Protein AF-A0AAD2AJT6-F1 (afdb_monomer)

pLDDT: mean 89.07, std 6.82, range [57.5, 95.81]

Foldseek 3Di:
DVQLVVCVVVVDQSLVVLVVVLVVCVVV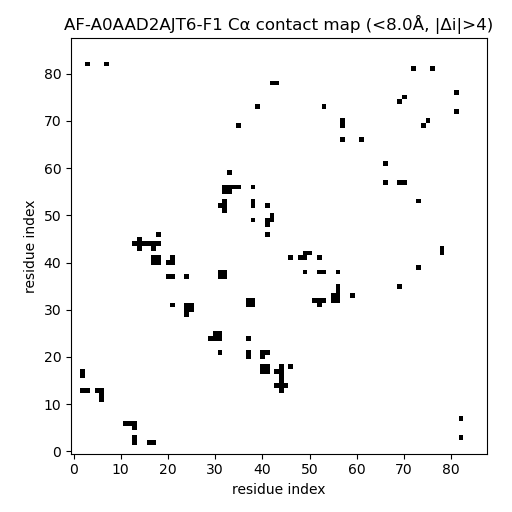VDDLLCDLSSLVSCLSNVPPCSVVSLVSNQPDDDPPVVNVVSCVDRVPDDNVVNSVVVPD

Organism: NCBI:txid105219

Nearest PDB structures (foldseek):
  7tja-assembly1_B  TM=3.650E-01  e=6.535E+00  Proteomonas sulcata

Solvent-accessible surface area (backbone atoms only — not comparable to full-atom values): 4963 Å² total; per-residue (Å²): 108,71,44,62,54,51,19,68,74,68,73,44,89,43,31,68,53,22,46,48,52,35,53,55,44,44,74,70,75,44,67,48,37,79,36,71,71,35,25,49,23,24,53,60,29,67,42,91,58,20,66,58,27,42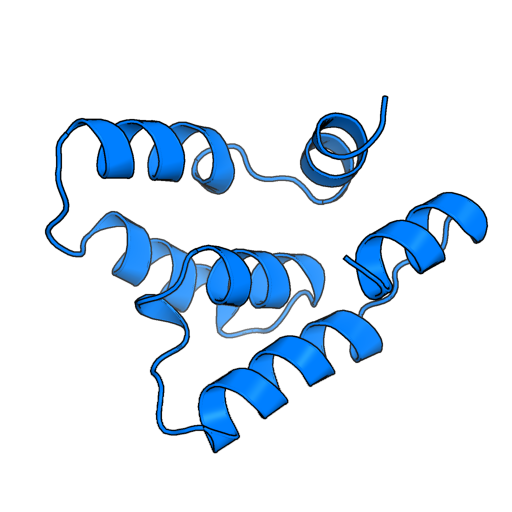,52,48,39,69,71,48,91,69,55,72,69,56,46,51,51,49,45,69,58,59,74,76,59,41,69,68,64,53,56,47,70,78,58,120

Radius of gyration: 12.7 Å; Cα contacts (8 Å, |Δi|>4): 74; chains: 1; bounding box: 33×20×32 Å

Secondary structure (DSSP, 8-state):
-HHHHHHHHHTS--HHHHHHHHHHHHHTT--GGG-HHHHHHHHHHT-TTHHHHHHHHHHS---HHHHHHHHHHHTT--HHHHHHHH--

Structure (mmCIF, N/CA/C/O backbone):
data_AF-A0AAD2AJT6-F1
#
_entry.id   AF-A0AAD2AJT6-F1
#
loop_
_atom_sit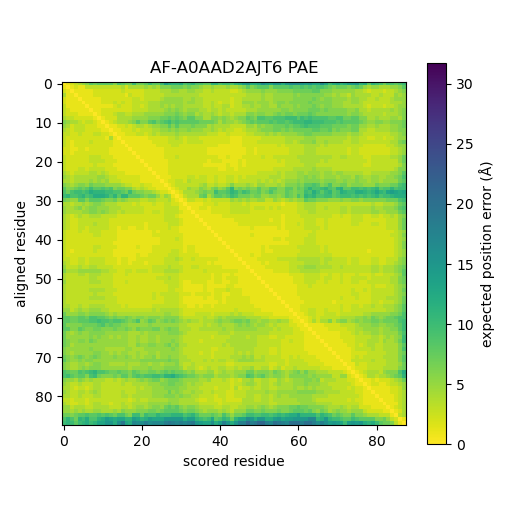e.group_PDB
_atom_site.id
_atom_site.type_symbol
_atom_site.label_atom_id
_atom_site.label_alt_id
_atom_site.label_comp_id
_atom_site.label_asym_id
_atom_site.label_entity_id
_atom_site.label_seq_id
_atom_site.pdbx_PDB_ins_code
_atom_site.Cartn_x
_atom_site.Cartn_y
_atom_site.Cartn_z
_atom_site.occupancy
_atom_site.B_iso_or_equiv
_atom_site.auth_seq_id
_atom_site.auth_comp_id
_atom_site.auth_asym_id
_atom_site.auth_atom_id
_atom_site.pdbx_PDB_model_num
ATOM 1 N N . MET A 1 1 ? -3.862 -9.729 3.100 1.00 72.94 1 MET A N 1
ATOM 2 C CA . MET A 1 1 ? -5.308 -10.061 3.147 1.00 72.94 1 MET A CA 1
ATOM 3 C C . MET A 1 1 ? -5.936 -10.003 4.539 1.00 72.94 1 MET A C 1
ATOM 5 O O . MET A 1 1 ? -7.033 -9.479 4.634 1.00 72.94 1 MET A O 1
ATOM 9 N N . ARG A 1 2 ? -5.291 -10.483 5.618 1.00 85.38 2 ARG A N 1
ATOM 10 C CA . ARG A 1 2 ? -5.905 -10.516 6.967 1.00 85.38 2 ARG A CA 1
ATOM 11 C C . ARG A 1 2 ? -6.467 -9.166 7.450 1.00 85.38 2 ARG A C 1
ATOM 13 O O . ARG A 1 2 ? -7.570 -9.144 7.977 1.00 85.38 2 ARG A O 1
ATOM 20 N N . CYS A 1 3 ? -5.747 -8.065 7.227 1.00 90.25 3 CYS A N 1
ATOM 21 C CA . CYS A 1 3 ? -6.212 -6.721 7.593 1.00 90.25 3 CYS A CA 1
ATOM 22 C C . CYS A 1 3 ? -7.482 -6.317 6.832 1.00 90.25 3 CYS A C 1
ATOM 24 O O . CYS A 1 3 ? -8.456 -5.921 7.455 1.00 90.25 3 CYS A O 1
ATOM 26 N N . MET A 1 4 ? -7.500 -6.519 5.510 1.00 88.56 4 MET A N 1
ATOM 27 C CA . MET A 1 4 ? -8.654 -6.218 4.649 1.00 88.56 4 MET A CA 1
ATOM 28 C C . MET A 1 4 ? -9.886 -7.045 5.017 1.00 88.56 4 MET A C 1
ATOM 30 O O . MET A 1 4 ? -10.985 -6.512 5.094 1.00 88.56 4 MET A O 1
ATOM 34 N N . LEU A 1 5 ? -9.702 -8.337 5.305 1.00 87.12 5 LEU A N 1
ATOM 35 C CA . LEU A 1 5 ? -10.784 -9.209 5.769 1.00 87.12 5 LEU A CA 1
ATOM 36 C C . LEU A 1 5 ? -11.347 -8.745 7.118 1.00 87.12 5 LEU A C 1
ATOM 38 O O . LEU A 1 5 ? -12.558 -8.626 7.269 1.00 87.12 5 LEU A O 1
ATOM 42 N N . SER A 1 6 ? -10.469 -8.454 8.083 1.00 87.81 6 SER A N 1
ATOM 43 C CA . SER A 1 6 ? -10.864 -7.946 9.404 1.00 87.81 6 SER A CA 1
ATOM 44 C C . SER A 1 6 ? -11.637 -6.634 9.288 1.00 87.81 6 SER A C 1
ATOM 46 O O . SER A 1 6 ? -12.666 -6.440 9.931 1.00 87.81 6 SER A O 1
ATOM 48 N N . GLU A 1 7 ? -11.173 -5.746 8.415 1.00 90.25 7 GLU A N 1
ATOM 49 C CA . GLU A 1 7 ? -11.810 -4.468 8.151 1.00 90.25 7 GLU A CA 1
ATOM 50 C C . GLU A 1 7 ? -13.192 -4.610 7.522 1.00 90.25 7 GLU A C 1
ATOM 52 O O . GLU A 1 7 ? -14.127 -3.963 7.975 1.00 90.25 7 GLU A O 1
ATOM 57 N N . ARG A 1 8 ? -13.349 -5.492 6.531 1.00 84.81 8 ARG A N 1
ATOM 58 C CA . ARG A 1 8 ? -14.651 -5.747 5.901 1.00 84.81 8 ARG A CA 1
ATOM 59 C C . ARG A 1 8 ? -15.665 -6.319 6.888 1.00 84.81 8 ARG A C 1
ATOM 61 O O . ARG A 1 8 ? -16.821 -5.922 6.857 1.00 84.81 8 ARG A O 1
ATOM 68 N N . VAL A 1 9 ? -15.237 -7.221 7.772 1.00 85.75 9 VAL A N 1
ATOM 69 C CA . VAL A 1 9 ? -16.127 -7.843 8.768 1.00 85.75 9 VAL A CA 1
ATOM 70 C C . VAL A 1 9 ? -16.503 -6.867 9.883 1.00 85.75 9 VAL A C 1
ATOM 72 O O . VAL A 1 9 ? -17.658 -6.819 10.292 1.00 85.75 9 VAL A O 1
ATOM 75 N N . SER A 1 10 ? -15.538 -6.098 10.390 1.00 86.12 10 SER A N 1
ATOM 76 C CA . SER A 1 10 ? -15.771 -5.148 11.488 1.00 86.12 10 SER A CA 1
ATOM 77 C C . SER A 1 10 ? -16.358 -3.813 11.028 1.00 86.12 10 SER A C 1
ATOM 79 O O . SER A 1 10 ? -16.871 -3.060 11.853 1.00 86.12 10 SER A O 1
ATOM 81 N N . ASN A 1 11 ? -16.256 -3.511 9.732 1.00 83.38 11 ASN A N 1
ATOM 82 C CA . ASN A 1 11 ? -16.516 -2.204 9.136 1.00 83.38 11 ASN A CA 1
ATOM 83 C C . ASN A 1 11 ? -15.743 -1.060 9.829 1.00 83.38 11 ASN A C 1
ATOM 85 O O . ASN A 1 11 ? -16.218 0.073 9.907 1.00 83.38 11 ASN A O 1
ATOM 89 N N . GLN A 1 12 ? -14.561 -1.369 10.377 1.00 87.56 12 GLN A N 1
ATOM 90 C CA . GLN A 1 12 ? -13.685 -0.419 11.062 1.00 87.56 12 GLN A CA 1
ATOM 91 C C . GLN A 1 12 ? -12.279 -0.421 10.447 1.00 87.56 12 GLN A C 1
ATOM 93 O O . GLN A 1 12 ? -11.705 -1.503 10.264 1.00 87.56 12 GLN A O 1
ATOM 98 N N . PRO A 1 13 ? -11.681 0.764 10.203 1.00 90.19 13 PRO A N 1
ATOM 99 C CA . PRO A 1 13 ? -10.321 0.879 9.691 1.00 90.19 13 PRO A CA 1
ATOM 100 C C . PRO A 1 13 ? -9.294 0.100 10.515 1.00 90.19 13 PRO A C 1
ATOM 102 O O . PRO A 1 13 ? -9.106 0.349 11.702 1.00 90.19 13 PRO A O 1
ATOM 105 N N . GLN A 1 14 ? -8.565 -0.814 9.872 1.00 93.19 14 GLN A N 1
ATOM 106 C CA . GLN A 1 14 ? -7.540 -1.642 10.524 1.00 93.19 14 GLN A CA 1
ATOM 107 C C . GLN A 1 14 ? -6.136 -1.026 10.386 1.00 93.19 14 GLN A C 1
ATOM 109 O O . GLN A 1 14 ? -5.197 -1.714 9.984 1.00 93.19 14 GLN A O 1
ATOM 114 N N . LEU A 1 15 ? -5.994 0.276 10.667 1.00 94.50 15 LEU A N 1
ATOM 115 C CA . LEU A 1 15 ? -4.780 1.070 10.389 1.00 94.50 15 LEU A CA 1
ATOM 116 C C . LEU A 1 15 ? -3.496 0.400 10.903 1.00 94.50 15 LEU A C 1
ATOM 118 O O . LEU A 1 15 ? -2.571 0.153 10.128 1.00 94.50 15 LEU A O 1
ATOM 122 N N . ASP A 1 16 ? -3.484 -0.005 12.175 1.00 95.25 16 ASP A N 1
ATOM 123 C CA . ASP A 1 16 ? -2.329 -0.660 12.802 1.00 95.25 16 ASP A CA 1
ATOM 124 C C . ASP A 1 16 ? -1.965 -1.992 12.143 1.00 95.25 16 ASP A C 1
ATOM 126 O O . ASP A 1 16 ? -0.788 -2.351 12.043 1.00 95.25 16 ASP A O 1
ATOM 130 N N . CYS A 1 17 ? -2.966 -2.736 11.663 1.00 95.06 17 CYS A N 1
ATOM 131 C CA . CYS A 1 17 ? -2.735 -3.992 10.962 1.00 95.06 17 CYS A CA 1
ATOM 132 C C . CYS A 1 17 ? -1.957 -3.746 9.664 1.00 95.06 17 CYS A C 1
ATOM 134 O O . CYS A 1 17 ? -0.978 -4.446 9.400 1.00 95.06 17 CYS A O 1
ATOM 136 N N . TYR A 1 18 ? -2.337 -2.734 8.880 1.00 95.25 18 TYR A N 1
ATOM 137 C CA . TYR A 1 18 ? -1.617 -2.388 7.654 1.00 95.25 18 TYR A CA 1
ATOM 138 C C . TYR A 1 18 ? -0.229 -1.808 7.940 1.00 95.25 18 TYR A C 1
ATOM 140 O O . TYR A 1 18 ? 0.738 -2.210 7.295 1.00 95.25 18 TYR A O 1
ATOM 148 N N . ALA A 1 19 ? -0.089 -0.961 8.965 1.00 95.81 19 ALA A N 1
ATOM 149 C CA . ALA A 1 19 ? 1.212 -0.437 9.382 1.00 95.81 19 ALA A CA 1
ATOM 150 C C . ALA A 1 19 ? 2.166 -1.565 9.821 1.00 95.81 19 ALA A C 1
ATOM 152 O O . ALA A 1 19 ? 3.374 -1.506 9.596 1.00 95.81 19 ALA A O 1
ATOM 153 N N . ASN A 1 20 ? 1.637 -2.632 10.428 1.00 95.00 20 ASN A N 1
ATOM 154 C CA . ASN A 1 20 ? 2.414 -3.830 10.749 1.00 95.00 20 ASN A CA 1
ATOM 155 C C . ASN A 1 20 ? 2.880 -4.590 9.502 1.00 95.00 20 ASN A C 1
ATOM 157 O O . ASN A 1 20 ? 3.990 -5.119 9.512 1.00 95.00 20 ASN A O 1
ATOM 161 N N . VAL A 1 21 ? 2.077 -4.628 8.433 1.00 92.75 21 VAL A N 1
ATOM 162 C CA . VAL A 1 21 ? 2.488 -5.227 7.152 1.00 92.75 21 VAL A CA 1
ATOM 163 C C . VAL A 1 21 ? 3.668 -4.460 6.558 1.00 92.75 21 VAL A C 1
ATOM 165 O O . VAL A 1 21 ? 4.653 -5.091 6.181 1.00 92.75 21 VAL A O 1
ATOM 168 N N . VAL A 1 22 ? 3.609 -3.124 6.544 1.00 94.50 22 VAL A N 1
ATOM 169 C CA . VAL A 1 22 ? 4.712 -2.274 6.060 1.00 94.50 22 VAL A CA 1
ATOM 170 C C . VAL A 1 22 ? 5.981 -2.519 6.878 1.00 94.50 22 VAL A C 1
ATOM 172 O O . VAL A 1 22 ? 7.010 -2.892 6.320 1.00 94.50 22 VAL A O 1
ATOM 175 N N . ARG A 1 23 ? 5.890 -2.452 8.214 1.00 93.81 23 ARG A N 1
ATOM 176 C CA . ARG A 1 23 ? 7.033 -2.710 9.110 1.00 93.81 23 ARG A CA 1
ATOM 177 C C . ARG A 1 23 ? 7.640 -4.100 8.924 1.00 93.81 23 ARG A C 1
ATOM 179 O O . ARG A 1 23 ? 8.854 -4.258 9.008 1.00 93.81 23 ARG A O 1
ATOM 186 N N . ALA A 1 24 ? 6.814 -5.125 8.717 1.00 91.50 24 ALA A N 1
ATOM 187 C CA . ALA A 1 24 ? 7.299 -6.479 8.463 1.00 91.50 24 ALA A CA 1
ATOM 188 C C . ALA A 1 24 ? 8.036 -6.574 7.119 1.00 91.50 24 ALA A C 1
ATOM 190 O O . ALA A 1 24 ? 9.060 -7.250 7.034 1.00 91.50 24 ALA A O 1
ATOM 191 N N . TYR A 1 25 ? 7.542 -5.868 6.100 1.00 89.38 25 TYR A N 1
ATOM 192 C CA . TYR A 1 25 ? 8.163 -5.798 4.781 1.00 89.38 25 TYR A CA 1
ATOM 193 C C . TYR A 1 25 ? 9.546 -5.130 4.843 1.00 89.38 25 TYR A C 1
ATOM 195 O O . TYR A 1 25 ? 10.532 -5.693 4.367 1.00 89.38 25 TYR A O 1
ATOM 203 N N . GLU A 1 26 ? 9.639 -3.984 5.520 1.00 88.31 26 GLU A N 1
ATOM 204 C CA . GLU A 1 26 ? 10.891 -3.236 5.695 1.00 88.31 26 GLU A CA 1
ATOM 205 C C . GLU A 1 26 ? 11.920 -3.989 6.544 1.00 88.31 26 GLU A C 1
ATOM 207 O O . GLU A 1 26 ? 13.104 -4.012 6.210 1.00 88.31 26 GLU A O 1
ATOM 212 N N . LYS A 1 27 ? 11.484 -4.685 7.605 1.00 90.12 27 LYS A N 1
ATOM 213 C CA . LYS A 1 27 ? 12.365 -5.562 8.401 1.00 90.12 27 LYS A CA 1
ATOM 214 C C . LYS A 1 27 ? 12.989 -6.690 7.579 1.00 90.12 27 LYS A C 1
ATOM 216 O O . LYS A 1 27 ? 14.055 -7.175 7.944 1.00 90.12 27 LYS A O 1
ATOM 221 N N . GLY A 1 28 ? 12.351 -7.094 6.481 1.00 85.31 28 GLY A N 1
ATOM 222 C CA . GLY A 1 28 ? 12.906 -8.042 5.515 1.00 85.31 28 GLY A CA 1
ATOM 223 C C . GLY A 1 28 ? 14.004 -7.459 4.616 1.00 85.31 28 GLY A C 1
ATOM 224 O O . GLY A 1 28 ? 14.499 -8.169 3.746 1.00 85.31 28 GLY A O 1
ATOM 225 N N . GLY A 1 29 ? 14.376 -6.184 4.791 1.00 81.50 29 GLY A N 1
ATOM 226 C CA . GLY A 1 29 ? 15.383 -5.487 3.986 1.00 81.50 29 GLY A CA 1
ATOM 227 C C . GLY A 1 29 ? 14.871 -4.986 2.632 1.00 81.50 29 GLY A C 1
ATOM 228 O O . GLY A 1 29 ? 15.660 -4.518 1.812 1.00 81.50 29 GLY A O 1
ATOM 229 N N . ALA A 1 30 ? 13.566 -5.083 2.374 1.00 83.88 30 ALA A N 1
ATOM 230 C CA . ALA A 1 30 ? 12.960 -4.657 1.120 1.00 83.88 30 ALA A CA 1
ATOM 231 C C . ALA A 1 30 ? 12.415 -3.222 1.219 1.00 83.88 30 ALA A C 1
ATOM 233 O O . ALA A 1 30 ? 11.773 -2.861 2.203 1.00 83.88 30 ALA A O 1
ATOM 234 N N . SER A 1 31 ? 12.624 -2.410 0.175 1.00 88.56 31 SER A N 1
ATOM 235 C CA . SER A 1 31 ? 12.030 -1.068 0.100 1.00 88.56 31 SER A CA 1
ATOM 236 C C . SER A 1 31 ? 10.548 -1.159 -0.263 1.00 88.56 31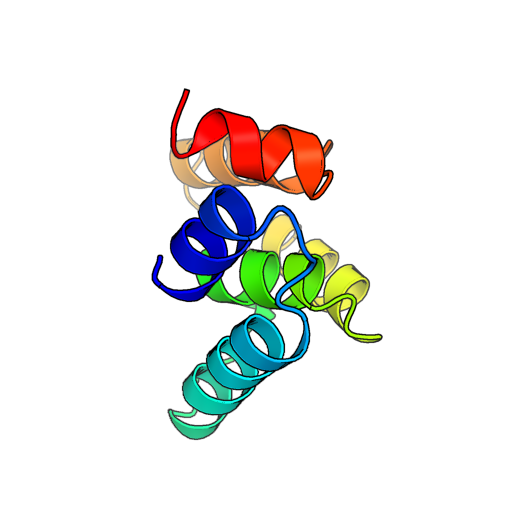 SER A C 1
ATOM 238 O O . SER A 1 31 ? 10.188 -1.799 -1.258 1.00 88.56 31 SER A O 1
ATOM 240 N N . CYS A 1 32 ? 9.693 -0.509 0.531 1.00 91.56 32 CYS A N 1
ATOM 241 C CA . CYS A 1 32 ? 8.244 -0.521 0.337 1.00 91.56 32 CYS A CA 1
ATOM 242 C C . CYS A 1 32 ? 7.844 0.015 -1.046 1.00 91.56 32 CYS A C 1
ATOM 244 O O . CYS A 1 32 ? 7.016 -0.579 -1.732 1.00 91.56 32 CYS A O 1
ATOM 246 N N . GLU A 1 33 ? 8.535 1.055 -1.520 1.00 92.56 33 GLU A N 1
ATOM 247 C CA . GLU A 1 33 ? 8.313 1.708 -2.819 1.00 92.56 33 GLU A CA 1
ATOM 248 C C . GLU A 1 33 ? 8.623 0.829 -4.045 1.00 92.56 33 GLU A C 1
ATOM 250 O O . GLU A 1 33 ? 8.457 1.265 -5.179 1.00 92.56 33 GLU A O 1
ATOM 255 N N . ARG A 1 34 ? 9.086 -0.412 -3.844 1.00 91.06 34 ARG A N 1
ATOM 256 C CA . ARG A 1 34 ? 9.325 -1.401 -4.908 1.00 91.06 34 ARG A CA 1
ATOM 257 C C . ARG A 1 34 ? 8.299 -2.531 -4.923 1.00 91.06 34 ARG A C 1
ATOM 259 O O . ARG A 1 34 ? 8.426 -3.454 -5.724 1.00 91.06 34 ARG A O 1
ATOM 266 N N . ASN A 1 35 ? 7.290 -2.494 -4.053 1.00 92.06 35 ASN A N 1
ATOM 267 C CA . ASN A 1 35 ? 6.284 -3.546 -3.954 1.00 92.06 35 ASN A CA 1
ATOM 268 C C . ASN A 1 35 ? 4.873 -2.969 -3.838 1.00 92.06 35 ASN A C 1
ATOM 270 O O . ASN A 1 35 ? 4.552 -2.300 -2.859 1.00 92.06 35 ASN A O 1
ATOM 274 N N . LEU A 1 36 ? 4.009 -3.317 -4.796 1.00 91.06 36 LEU A N 1
ATOM 275 C CA . LEU A 1 36 ? 2.631 -2.829 -4.852 1.00 91.06 36 LEU A CA 1
ATOM 276 C C . LEU A 1 36 ? 1.852 -3.114 -3.565 1.00 91.06 36 LEU A C 1
ATOM 278 O O . LEU A 1 36 ? 1.142 -2.247 -3.070 1.00 91.06 36 LEU A O 1
ATOM 282 N N . ASN A 1 37 ? 2.012 -4.306 -2.987 1.00 90.19 37 ASN A N 1
ATOM 283 C CA . ASN A 1 37 ? 1.300 -4.685 -1.768 1.00 90.19 37 ASN A CA 1
ATOM 284 C C . ASN A 1 37 ? 1.768 -3.871 -0.561 1.00 90.19 37 ASN A C 1
ATOM 286 O O . ASN A 1 37 ? 0.962 -3.582 0.321 1.00 90.19 37 ASN A O 1
ATOM 290 N N . CYS A 1 38 ? 3.052 -3.504 -0.513 1.00 93.94 38 CYS A N 1
ATOM 291 C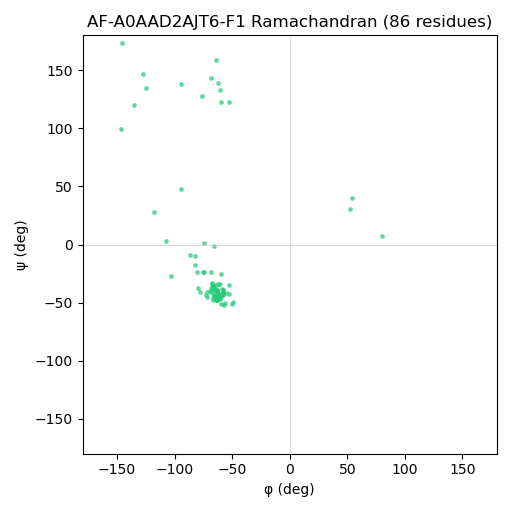 CA . CYS A 1 38 ? 3.564 -2.644 0.546 1.00 93.94 38 CYS A CA 1
ATOM 292 C C . CYS A 1 38 ? 3.060 -1.205 0.382 1.00 93.94 38 CYS A C 1
ATOM 294 O O . CYS A 1 38 ? 2.557 -0.636 1.346 1.00 93.94 38 CYS A O 1
ATOM 296 N N . VAL A 1 39 ? 3.103 -0.656 -0.838 1.00 94.75 39 VAL A N 1
ATOM 297 C CA . VAL A 1 39 ? 2.561 0.679 -1.156 1.00 94.75 39 VAL A CA 1
ATOM 298 C C . VAL A 1 39 ? 1.083 0.768 -0.778 1.00 94.75 39 VAL A C 1
ATOM 300 O O . VAL A 1 39 ? 0.689 1.653 -0.026 1.00 94.75 39 VAL A O 1
ATOM 303 N N . VAL A 1 40 ? 0.281 -0.208 -1.212 1.00 93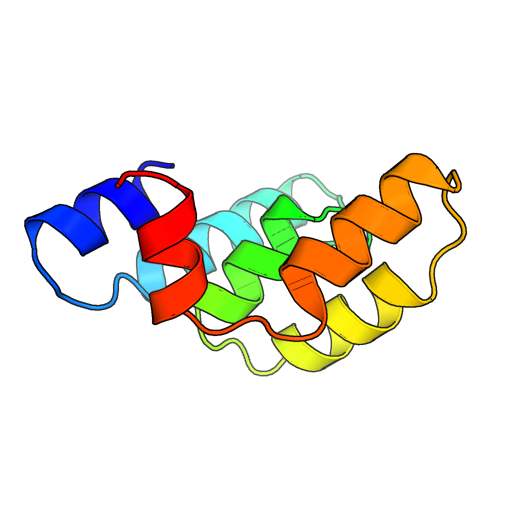.94 40 VAL A N 1
ATOM 304 C CA . VAL A 1 40 ? -1.135 -0.304 -0.843 1.00 93.94 40 VAL A CA 1
ATOM 305 C C . VAL A 1 40 ? -1.303 -0.40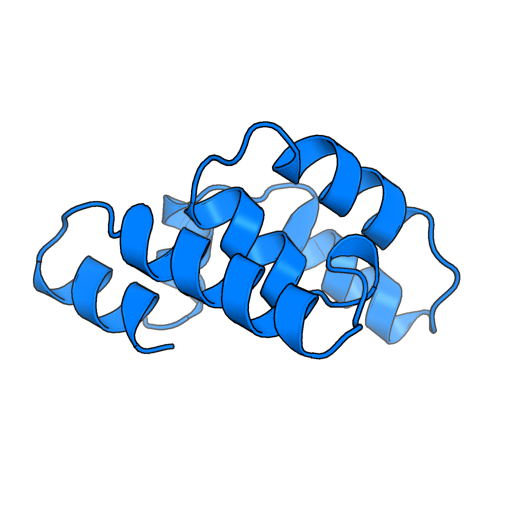9 0.671 1.00 93.94 40 VAL A C 1
ATOM 307 O O . VAL A 1 40 ? -2.185 0.234 1.228 1.00 93.94 40 VAL A O 1
ATOM 310 N N . ALA A 1 41 ? -0.484 -1.202 1.367 1.00 94.38 41 ALA A N 1
ATOM 311 C CA . ALA A 1 41 ? -0.566 -1.290 2.822 1.00 94.38 41 ALA A CA 1
ATOM 312 C C . ALA A 1 41 ? -0.239 0.053 3.496 1.00 94.38 41 ALA A C 1
ATOM 314 O O . ALA A 1 41 ? -0.926 0.423 4.442 1.00 94.38 41 ALA A O 1
ATOM 315 N N . ALA A 1 42 ? 0.742 0.810 3.002 1.00 95.69 42 ALA A N 1
ATOM 316 C CA . ALA A 1 42 ? 1.045 2.146 3.511 1.00 95.69 42 ALA A CA 1
ATOM 317 C C . ALA A 1 42 ? -0.129 3.115 3.294 1.00 95.69 42 ALA A C 1
ATOM 319 O O . ALA A 1 42 ? -0.521 3.821 4.224 1.00 95.69 42 ALA A O 1
ATOM 320 N N . ASP A 1 43 ? -0.749 3.078 2.111 1.00 94.81 43 ASP A N 1
ATOM 321 C CA . ASP A 1 43 ? -1.948 3.857 1.790 1.00 94.81 43 ASP A CA 1
ATOM 322 C C . ASP A 1 43 ? -3.146 3.473 2.683 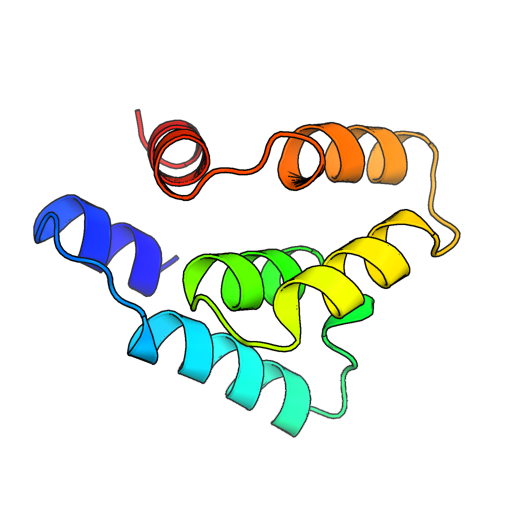1.00 94.81 43 ASP A C 1
ATOM 324 O O . ASP A 1 43 ? -3.824 4.334 3.243 1.00 94.81 43 ASP A O 1
ATOM 328 N N . MET A 1 44 ? -3.375 2.174 2.899 1.00 94.00 44 MET A N 1
ATOM 329 C CA . MET A 1 44 ? -4.409 1.654 3.805 1.00 94.00 44 MET A CA 1
ATOM 330 C C . MET A 1 44 ? -4.115 1.944 5.285 1.00 94.00 44 MET A C 1
ATOM 332 O O . MET A 1 44 ? -5.028 1.954 6.109 1.00 94.00 44 MET A O 1
ATOM 336 N N . ALA A 1 45 ? -2.859 2.162 5.657 1.00 95.62 45 ALA A N 1
ATOM 337 C CA . ALA A 1 45 ? -2.463 2.554 7.006 1.00 95.62 45 ALA A CA 1
ATOM 338 C C . ALA A 1 45 ? -2.518 4.073 7.226 1.00 95.62 45 ALA A C 1
ATOM 340 O O . ALA A 1 45 ? -2.375 4.504 8.367 1.00 95.62 45 ALA A O 1
ATOM 341 N N . LEU A 1 46 ? -2.733 4.866 6.167 1.00 94.44 46 LEU A N 1
ATOM 342 C CA . LEU A 1 46 ? -2.607 6.327 6.188 1.00 94.44 46 LEU A CA 1
ATOM 343 C C . LEU A 1 46 ? -1.234 6.778 6.714 1.00 94.44 46 LEU A C 1
ATOM 345 O O . LEU A 1 46 ? -1.139 7.733 7.486 1.00 94.44 46 LEU A O 1
ATOM 349 N N . LEU A 1 47 ? -0.166 6.070 6.325 1.00 95.25 47 LEU A N 1
ATOM 350 C CA . LEU A 1 47 ? 1.186 6.446 6.738 1.00 95.25 47 LEU A CA 1
ATOM 351 C C . LEU A 1 47 ? 1.604 7.769 6.081 1.00 95.25 47 LEU A C 1
ATOM 353 O O . LEU A 1 47 ? 1.299 7.976 4.902 1.00 95.25 47 LEU A O 1
ATOM 357 N N . PRO A 1 48 ? 2.352 8.634 6.788 1.00 94.88 48 PRO A N 1
ATOM 358 C CA . PRO A 1 48 ? 2.886 9.871 6.217 1.00 94.88 48 PRO A CA 1
ATOM 359 C C . PRO A 1 48 ? 3.682 9.657 4.920 1.00 94.88 48 PRO A C 1
ATOM 361 O O . PRO A 1 48 ? 3.631 10.477 4.006 1.00 94.88 48 PRO A O 1
ATOM 364 N N . GLU A 1 49 ? 4.393 8.536 4.816 1.00 93.56 49 GLU A N 1
ATOM 365 C CA . GLU A 1 49 ? 5.263 8.190 3.693 1.00 93.56 49 GLU A CA 1
ATOM 366 C C . GLU A 1 49 ? 4.509 7.585 2.496 1.00 93.56 49 GLU A C 1
ATOM 368 O O . GLU A 1 49 ? 5.086 7.441 1.416 1.00 93.56 49 GLU A O 1
ATOM 373 N N . ALA A 1 50 ? 3.223 7.244 2.647 1.00 93.50 50 ALA A N 1
ATOM 374 C CA . ALA A 1 50 ? 2.463 6.487 1.650 1.00 93.50 50 ALA A CA 1
ATOM 375 C C . ALA A 1 50 ? 2.432 7.169 0.271 1.00 93.50 50 ALA A C 1
ATOM 377 O O . ALA A 1 50 ? 2.645 6.519 -0.755 1.00 93.50 50 ALA A O 1
ATOM 378 N N . GLN A 1 51 ? 2.258 8.495 0.245 1.00 93.25 51 GLN A N 1
ATOM 379 C CA . GLN A 1 51 ? 2.255 9.267 -0.998 1.00 93.25 51 GLN A CA 1
ATOM 380 C C . GLN A 1 51 ? 3.605 9.191 -1.726 1.00 93.25 51 GLN A C 1
ATOM 382 O O . GLN A 1 51 ? 3.639 9.049 -2.950 1.00 93.25 51 GLN A O 1
ATOM 387 N N . GLU A 1 52 ? 4.713 9.256 -0.987 1.00 94.44 52 GLU A N 1
ATOM 388 C CA . GLU A 1 52 ? 6.055 9.191 -1.567 1.00 94.44 52 GLU A CA 1
ATOM 389 C C . GLU A 1 52 ? 6.375 7.777 -2.064 1.00 94.44 52 GLU A C 1
ATOM 391 O O . GLU A 1 52 ? 6.889 7.622 -3.175 1.00 94.44 52 GLU A O 1
ATOM 396 N N . TYR A 1 53 ? 5.998 6.738 -1.310 1.00 94.75 53 TYR A N 1
ATOM 397 C CA . TYR A 1 53 ? 6.115 5.355 -1.777 1.00 94.75 53 TYR A CA 1
ATOM 398 C C . TYR A 1 53 ? 5.321 5.122 -3.058 1.00 94.75 53 TYR A C 1
ATOM 400 O O . TYR A 1 53 ? 5.836 4.501 -3.987 1.00 94.75 53 TYR A O 1
ATOM 408 N N . ARG A 1 54 ? 4.094 5.649 -3.141 1.00 93.69 54 ARG A N 1
ATOM 409 C CA . ARG A 1 54 ? 3.254 5.537 -4.336 1.00 93.69 54 ARG A CA 1
ATOM 410 C C . ARG A 1 54 ? 3.886 6.232 -5.536 1.00 93.69 54 ARG A C 1
ATOM 412 O O . ARG A 1 54 ? 3.957 5.636 -6.610 1.00 93.69 54 ARG A O 1
ATOM 419 N N . ARG A 1 55 ? 4.364 7.467 -5.358 1.00 93.56 55 ARG A N 1
ATOM 420 C CA . ARG A 1 55 ? 5.028 8.240 -6.415 1.00 93.56 55 ARG A CA 1
ATOM 421 C C . ARG A 1 55 ? 6.232 7.480 -6.969 1.00 93.56 55 ARG A C 1
ATOM 423 O O . ARG A 1 55 ? 6.300 7.232 -8.170 1.00 93.56 55 ARG A O 1
ATOM 430 N N . ARG A 1 56 ? 7.131 7.030 -6.090 1.00 94.31 56 ARG A N 1
ATOM 431 C CA . ARG A 1 56 ? 8.328 6.267 -6.474 1.00 94.31 56 ARG A CA 1
ATOM 432 C C . ARG A 1 56 ? 7.994 4.924 -7.104 1.00 94.31 56 ARG A C 1
ATOM 434 O O . ARG A 1 56 ? 8.635 4.542 -8.080 1.00 94.31 56 ARG A O 1
ATOM 441 N N . TYR A 1 57 ? 6.979 4.230 -6.588 1.00 93.69 57 TYR A N 1
ATOM 442 C CA . TYR A 1 57 ? 6.518 2.988 -7.189 1.00 93.69 57 TYR A CA 1
ATOM 443 C C . TYR A 1 57 ? 6.036 3.233 -8.615 1.00 93.69 57 TYR A C 1
ATOM 445 O O . TYR A 1 57 ? 6.445 2.505 -9.507 1.00 93.69 57 TYR A O 1
ATOM 453 N N . LEU A 1 58 ? 5.230 4.269 -8.868 1.00 92.00 58 LEU A N 1
ATOM 454 C CA . LEU A 1 58 ? 4.736 4.595 -10.210 1.00 92.00 58 LEU A CA 1
ATOM 455 C C . LEU A 1 58 ? 5.850 5.032 -11.174 1.00 92.00 58 LEU A C 1
ATOM 457 O O . LEU A 1 58 ? 5.808 4.632 -12.333 1.00 92.00 58 LEU A O 1
ATOM 461 N N . GLU A 1 59 ? 6.856 5.765 -10.698 1.00 92.31 59 GLU A N 1
ATOM 462 C CA . GLU A 1 59 ? 8.004 6.222 -11.500 1.00 92.31 59 GLU A CA 1
ATOM 463 C C . GLU A 1 59 ? 9.032 5.121 -11.806 1.00 92.31 59 GLU A C 1
ATOM 465 O O . GLU A 1 59 ? 9.783 5.228 -12.777 1.00 92.31 59 GLU A O 1
ATOM 470 N N . ALA A 1 60 ? 9.094 4.061 -10.993 1.00 91.50 60 ALA A N 1
ATOM 471 C CA . ALA A 1 60 ? 10.043 2.974 -11.201 1.00 91.50 60 ALA A CA 1
ATOM 472 C C . ALA A 1 60 ? 9.797 2.257 -12.547 1.00 91.50 60 ALA A C 1
ATOM 474 O O . ALA A 1 60 ? 8.637 1.980 -12.871 1.00 91.50 60 ALA A O 1
ATOM 475 N N . PRO A 1 61 ? 10.853 1.892 -13.306 1.00 91.19 61 PRO A N 1
ATOM 476 C CA . PRO A 1 61 ? 10.715 1.121 -14.541 1.00 91.19 61 PRO A CA 1
ATOM 477 C C . PRO A 1 61 ? 10.061 -0.246 -14.299 1.00 91.19 61 PRO A C 1
ATOM 479 O O . PRO A 1 61 ? 10.472 -0.978 -13.398 1.00 91.19 61 PRO A O 1
ATOM 482 N N . LYS A 1 62 ? 9.072 -0.605 -15.124 1.00 90.31 62 LYS A N 1
ATOM 483 C CA . LYS A 1 62 ? 8.361 -1.899 -15.088 1.00 90.31 62 LYS A CA 1
ATOM 484 C C . LYS A 1 62 ? 7.976 -2.322 -16.503 1.00 90.31 62 LYS A C 1
ATOM 486 O O . LYS A 1 62 ? 8.136 -1.550 -17.449 1.00 90.31 62 LYS A O 1
ATOM 491 N N . SER A 1 63 ? 7.448 -3.536 -16.648 1.00 93.12 63 SER A N 1
ATOM 492 C CA . SER A 1 63 ? 6.794 -3.937 -17.895 1.00 93.12 63 SER A CA 1
ATOM 493 C C . SER A 1 63 ? 5.538 -3.088 -18.151 1.00 93.12 63 SER A C 1
ATOM 495 O O . SER A 1 63 ? 4.970 -2.516 -17.221 1.00 93.12 63 SER A O 1
ATOM 497 N N . ALA A 1 64 ? 5.078 -3.017 -19.403 1.00 90.44 64 ALA A N 1
ATOM 498 C CA . ALA A 1 64 ? 3.848 -2.293 -19.737 1.00 90.44 64 ALA A CA 1
ATOM 499 C C . ALA A 1 64 ? 2.624 -2.841 -18.976 1.00 90.44 64 ALA A C 1
ATOM 501 O O . ALA A 1 64 ? 1.810 -2.063 -18.489 1.00 90.44 64 ALA A O 1
ATOM 502 N N . ALA A 1 65 ? 2.543 -4.166 -18.807 1.00 89.12 65 ALA A N 1
ATOM 503 C CA . ALA A 1 65 ? 1.468 -4.814 -18.059 1.00 89.12 65 ALA A CA 1
ATOM 504 C C . ALA A 1 65 ? 1.504 -4.452 -16.564 1.00 89.12 65 ALA A C 1
ATOM 506 O O . ALA A 1 65 ? 0.476 -4.125 -15.974 1.00 89.12 65 ALA A O 1
ATOM 507 N N . ASP A 1 66 ? 2.694 -4.449 -15.954 1.00 88.38 66 ASP A N 1
ATOM 508 C CA . ASP A 1 66 ? 2.849 -4.054 -14.550 1.00 88.38 66 ASP A CA 1
ATOM 509 C C . ASP A 1 66 ? 2.564 -2.563 -14.345 1.00 88.38 66 ASP A C 1
ATOM 511 O O . ASP A 1 66 ? 2.048 -2.168 -13.300 1.00 88.38 66 ASP A O 1
ATOM 515 N N . GLN A 1 67 ? 2.890 -1.727 -15.335 1.00 90.44 67 GLN A N 1
ATOM 516 C CA . GLN A 1 67 ? 2.592 -0.300 -15.301 1.00 90.44 67 GLN A CA 1
ATOM 517 C C . GLN A 1 67 ? 1.082 -0.042 -15.362 1.00 90.44 67 GLN A C 1
ATOM 519 O O . GLN A 1 67 ? 0.566 0.725 -14.552 1.00 90.44 67 GLN A O 1
ATOM 524 N N . GLU A 1 68 ? 0.362 -0.715 -16.261 1.00 89.06 68 GLU A N 1
ATOM 525 C CA . GLU A 1 68 ? -1.099 -0.611 -16.361 1.00 89.06 68 GLU A CA 1
ATOM 526 C C . GLU A 1 68 ? -1.790 -1.077 -15.071 1.00 89.06 68 GLU A C 1
ATOM 528 O O . GLU A 1 68 ? -2.683 -0.398 -14.553 1.00 89.06 68 GLU A O 1
ATOM 533 N N . LEU A 1 69 ? -1.329 -2.193 -14.495 1.00 87.44 69 LEU A N 1
ATOM 534 C CA . LEU A 1 69 ? -1.820 -2.679 -13.208 1.00 87.44 69 LEU A CA 1
ATOM 535 C C . LEU A 1 69 ? -1.564 -1.657 -12.091 1.00 87.44 69 LEU A C 1
ATOM 537 O O . LEU A 1 69 ? -2.467 -1.350 -11.311 1.00 87.44 69 LEU A O 1
ATOM 541 N N . ALA A 1 70 ? -0.347 -1.114 -12.018 1.00 89.19 70 ALA A N 1
ATOM 542 C CA . ALA A 1 70 ? 0.027 -0.117 -11.022 1.00 89.19 70 ALA A CA 1
ATOM 543 C C . ALA A 1 70 ? -0.845 1.140 -11.122 1.00 89.19 70 ALA A C 1
ATOM 545 O O . ALA A 1 70 ? -1.326 1.634 -10.104 1.00 89.19 70 ALA A O 1
ATOM 546 N N . GLU A 1 71 ? -1.088 1.640 -12.332 1.00 87.75 71 GLU A N 1
ATOM 547 C CA . GLU A 1 71 ? -1.943 2.806 -12.551 1.00 87.75 71 GLU A CA 1
ATOM 548 C C . GLU A 1 71 ? -3.400 2.524 -12.184 1.00 87.75 71 GLU A C 1
ATOM 550 O O . GLU A 1 71 ? -4.011 3.333 -11.484 1.00 87.75 71 GLU A O 1
ATOM 555 N N . THR A 1 72 ? -3.928 1.362 -12.573 1.00 85.81 72 THR A N 1
ATOM 556 C CA . THR A 1 72 ? -5.295 0.936 -12.231 1.00 85.81 72 THR A CA 1
ATOM 557 C C . THR A 1 72 ? -5.503 0.896 -10.719 1.00 85.81 72 THR A C 1
ATOM 559 O O . THR A 1 72 ? -6.519 1.370 -10.214 1.00 85.81 72 THR A O 1
ATOM 562 N N . VAL A 1 73 ? -4.528 0.361 -9.981 1.00 86.94 73 VAL A N 1
ATOM 563 C CA . VAL A 1 73 ? -4.622 0.214 -8.525 1.00 86.94 73 VAL A CA 1
ATOM 564 C C . VAL A 1 73 ? -4.355 1.534 -7.793 1.00 86.94 73 VAL A C 1
ATOM 566 O O . VAL A 1 73 ? -5.045 1.831 -6.821 1.00 86.94 73 VAL A O 1
ATOM 569 N N . LEU A 1 74 ? -3.367 2.330 -8.223 1.00 88.75 74 LEU A N 1
ATOM 570 C CA . LEU A 1 74 ? -2.818 3.433 -7.419 1.00 88.75 74 LEU A CA 1
ATOM 571 C C . LEU A 1 74 ? -3.278 4.838 -7.836 1.00 88.75 74 LEU A C 1
ATOM 573 O O . LEU A 1 74 ? -3.304 5.739 -6.992 1.00 88.75 74 LEU A O 1
ATOM 577 N N . LYS A 1 75 ? -3.632 5.069 -9.109 1.00 80.69 75 LYS A N 1
ATOM 578 C CA . LYS A 1 75 ? -3.920 6.422 -9.631 1.00 80.69 75 LYS A CA 1
ATOM 579 C C . LYS A 1 75 ? -5.194 7.027 -9.043 1.00 80.69 75 LYS A C 1
ATOM 581 O O . LYS A 1 75 ? -5.228 8.216 -8.743 1.00 80.69 75 LYS A O 1
ATOM 586 N N . SER A 1 76 ? -6.212 6.201 -8.830 1.00 81.06 76 SER A N 1
ATOM 587 C CA . SER A 1 76 ? -7.493 6.590 -8.222 1.00 81.06 76 SER A CA 1
ATOM 588 C C . SER A 1 76 ? -7.750 5.839 -6.919 1.00 81.06 76 SER A C 1
ATOM 590 O O . SER A 1 76 ? -8.898 5.604 -6.548 1.00 81.06 76 SER A O 1
ATOM 592 N N . PHE A 1 77 ? -6.676 5.442 -6.231 1.00 86.25 77 PHE A N 1
ATOM 593 C CA . PHE A 1 77 ? -6.786 4.679 -5.000 1.00 86.25 77 PHE A CA 1
ATOM 594 C C . PHE A 1 77 ? -7.578 5.451 -3.944 1.00 86.25 77 PHE A C 1
ATOM 596 O O . PHE A 1 77 ? -7.175 6.534 -3.508 1.00 86.25 77 PHE A O 1
ATOM 603 N N . THR A 1 78 ? -8.653 4.830 -3.475 1.00 87.31 78 THR A N 1
ATOM 604 C CA . THR A 1 78 ? -9.283 5.139 -2.198 1.00 87.31 78 THR A CA 1
ATOM 605 C C . THR A 1 78 ? -9.411 3.842 -1.416 1.00 87.31 78 THR A C 1
ATOM 607 O O . THR A 1 78 ? -9.616 2.773 -1.995 1.00 87.31 78 THR A O 1
ATOM 610 N N . ARG A 1 79 ? -9.300 3.943 -0.090 1.00 87.94 79 ARG A N 1
ATOM 611 C CA . ARG A 1 79 ? -9.478 2.816 0.830 1.00 87.94 79 ARG A CA 1
ATOM 612 C C . ARG A 1 79 ? -10.765 2.047 0.525 1.00 87.94 79 ARG A C 1
ATOM 614 O O . ARG A 1 79 ? -10.734 0.832 0.361 1.00 87.94 79 ARG A O 1
ATOM 621 N N . ASP A 1 80 ? -11.871 2.773 0.388 1.00 86.00 80 ASP A N 1
ATOM 622 C CA . ASP A 1 80 ? -13.190 2.186 0.166 1.00 86.00 80 ASP A CA 1
ATOM 623 C C . ASP A 1 80 ? -13.287 1.496 -1.194 1.00 86.00 80 ASP A C 1
ATOM 625 O O . ASP A 1 80 ? -13.722 0.346 -1.256 1.00 86.00 80 ASP A O 1
ATOM 629 N N . ALA A 1 81 ? -12.849 2.146 -2.278 1.00 85.75 81 ALA A N 1
ATOM 630 C CA . ALA A 1 81 ? -12.891 1.539 -3.609 1.00 85.75 81 ALA A CA 1
ATOM 631 C C . ALA A 1 81 ? -12.007 0.287 -3.679 1.00 85.75 81 ALA A C 1
ATOM 633 O O . ALA A 1 81 ? -12.401 -0.722 -4.263 1.00 85.75 81 ALA A O 1
ATOM 634 N N . TYR A 1 82 ? -10.839 0.326 -3.034 1.00 86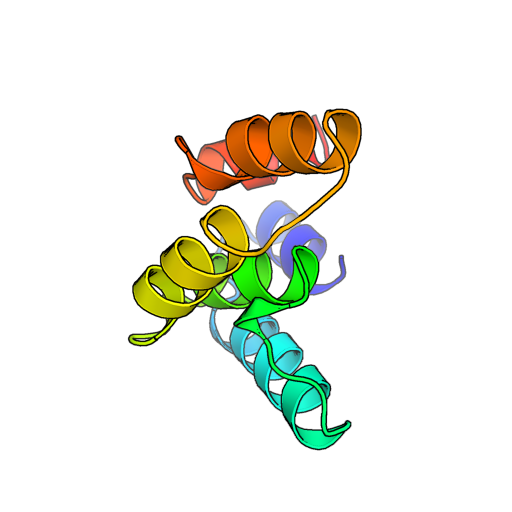.94 82 TYR A N 1
ATOM 635 C CA . TYR A 1 82 ? -9.922 -0.806 -2.989 1.00 86.94 82 TYR A CA 1
ATOM 636 C C . TYR A 1 82 ? -10.471 -1.979 -2.165 1.00 86.94 82 TYR A C 1
ATOM 638 O O . TYR A 1 82 ? -10.374 -3.133 -2.572 1.00 86.94 82 TYR A O 1
ATOM 646 N N . LEU A 1 83 ? -11.111 -1.711 -1.025 1.00 85.81 83 LEU A N 1
ATOM 647 C CA . LEU A 1 83 ? -11.746 -2.759 -0.221 1.00 85.81 83 LEU A CA 1
ATOM 648 C C . LEU A 1 83 ? -12.901 -3.451 -0.959 1.00 85.81 83 LEU A C 1
ATOM 650 O O . LEU A 1 83 ? -13.085 -4.656 -0.788 1.00 85.81 83 LEU A O 1
ATOM 654 N N . HIS A 1 84 ? -13.649 -2.716 -1.787 1.00 83.25 84 HIS A N 1
ATOM 655 C CA . HIS A 1 84 ? -14.731 -3.274 -2.605 1.00 83.25 84 HIS A CA 1
ATOM 656 C C . HIS A 1 84 ? -14.232 -4.084 -3.811 1.00 83.25 84 HIS A C 1
ATOM 658 O O . HIS A 1 84 ? -14.953 -4.958 -4.281 1.00 83.25 84 HIS A O 1
ATOM 664 N N . SER A 1 85 ? -13.012 -3.843 -4.306 1.00 79.62 85 SER A N 1
ATOM 665 C CA . SER A 1 85 ? -12.465 -4.598 -5.444 1.00 79.62 85 SER A CA 1
ATOM 666 C C . SER A 1 85 ? -11.888 -5.966 -5.058 1.00 79.62 85 SER A C 1
ATOM 668 O O . SER A 1 85 ? -11.817 -6.859 -5.899 1.00 79.62 85 SER A O 1
ATOM 670 N N . ILE A 1 86 ? -11.488 -6.152 -3.794 1.00 68.62 86 ILE A N 1
ATOM 671 C CA . ILE A 1 86 ? -10.872 -7.396 -3.295 1.00 68.62 86 ILE A CA 1
ATOM 672 C C . ILE A 1 86 ? -11.932 -8.473 -3.002 1.00 68.62 86 ILE A C 1
ATOM 674 O O . ILE A 1 86 ? -11.681 -9.657 -3.225 1.00 68.62 86 ILE A O 1
ATOM 678 N N . LEU A 1 87 ? -13.098 -8.074 -2.480 1.00 58.50 87 LEU A N 1
ATOM 679 C CA . LEU A 1 87 ? -14.223 -8.951 -2.133 1.00 58.50 87 LEU A CA 1
ATOM 680 C C . LEU A 1 87 ? -15.549 -8.207 -2.381 1.00 58.50 87 LEU A C 1
ATOM 682 O O . LEU A 1 87 ? -15.932 -7.405 -1.516 1.00 58.50 87 LEU A O 1
ATOM 686 N N . PRO A 1 88 ? -16.217 -8.455 -3.525 1.00 57.50 88 PRO A N 1
ATOM 687 C CA . PRO A 1 88 ? -17.534 -7.901 -3.837 1.00 57.50 88 PRO A CA 1
ATOM 688 C C . PRO A 1 88 ? -18.584 -8.275 -2.788 1.00 57.50 88 PRO A C 1
ATOM 690 O O . PRO A 1 88 ? -18.598 -9.454 -2.363 1.00 57.50 88 PRO A O 1
#

Sequence (88 aa):
MRCMLSERVSNQPQLDCYANVVRAYEKGGASCERNLNCVVAADMALLPEAQEYRRRYLEAPKSAADQELAETVLKSFTRDAYLHSILP

Mean predicted aligned error: 3.84 Å